Protein AF-A0A935C928-F1 (afdb_monomer_lite)

Radius of gyration: 13.94 Å; chains: 1; bounding box: 29×22×38 Å

pLDDT: mean 70.21, std 7.8, range [51.59, 82.0]

Structure (mmCIF, N/CA/C/O backbone):
data_AF-A0A935C928-F1
#
_entry.id   AF-A0A935C928-F1
#
loop_
_atom_site.group_PDB
_atom_site.id
_atom_site.type_symbol
_atom_site.label_atom_id
_atom_site.label_alt_id
_atom_site.label_comp_id
_atom_site.label_asym_id
_atom_site.label_entity_id
_atom_site.label_seq_id
_atom_site.pdbx_PDB_ins_code
_atom_site.Cartn_x
_atom_site.Cartn_y
_atom_site.Cartn_z
_atom_site.occupancy
_atom_site.B_iso_or_equiv
_atom_site.auth_seq_id
_atom_site.auth_comp_id
_atom_site.auth_asym_id
_atom_site.auth_atom_id
_atom_site.pdbx_PDB_model_num
ATOM 1 N N . MET A 1 1 ? -11.930 -12.760 13.150 1.00 51.59 1 MET A N 1
ATOM 2 C CA . MET A 1 1 ? -10.517 -12.758 12.712 1.00 51.59 1 MET A CA 1
ATOM 3 C C . MET A 1 1 ? -9.767 -11.799 13.615 1.00 51.59 1 MET A C 1
ATOM 5 O O . MET A 1 1 ? -10.219 -10.676 13.772 1.00 51.59 1 MET A O 1
ATOM 9 N N . ASP A 1 2 ? -8.712 -12.265 14.277 1.00 68.00 2 ASP A N 1
ATOM 10 C CA . ASP A 1 2 ? -7.976 -11.494 15.282 1.00 68.00 2 ASP A CA 1
ATOM 11 C C . ASP A 1 2 ? -7.451 -10.179 14.673 1.00 68.00 2 ASP A C 1
ATOM 13 O O . ASP A 1 2 ? -6.781 -10.202 13.637 1.00 68.00 2 ASP A O 1
ATOM 17 N N . LEU A 1 3 ? -7.778 -9.032 15.272 1.00 59.72 3 LEU A N 1
ATOM 18 C CA . LEU A 1 3 ? -7.501 -7.692 14.721 1.00 59.72 3 LEU A CA 1
ATOM 19 C C . LEU A 1 3 ? -5.993 -7.499 14.458 1.00 59.72 3 LEU A C 1
ATOM 21 O O . LEU A 1 3 ? -5.581 -6.841 13.505 1.00 59.72 3 LEU A O 1
ATOM 25 N N . VAL A 1 4 ? -5.160 -8.165 15.262 1.00 60.03 4 VAL A N 1
ATOM 26 C CA . VAL A 1 4 ? -3.700 -8.225 15.112 1.00 60.03 4 VAL A CA 1
ATOM 27 C C . VAL A 1 4 ? -3.276 -9.034 13.879 1.00 60.03 4 VAL A C 1
ATOM 29 O O . VAL A 1 4 ? -2.375 -8.612 13.153 1.00 60.03 4 VAL A O 1
ATOM 32 N N . LYS A 1 5 ? -3.935 -10.168 13.596 1.00 61.50 5 LYS A N 1
ATOM 33 C CA . LYS A 1 5 ? -3.674 -10.979 12.392 1.00 61.50 5 LYS A CA 1
ATOM 34 C C . LYS A 1 5 ? -4.082 -10.231 11.124 1.00 61.50 5 LYS A C 1
ATOM 36 O O . LYS A 1 5 ? -3.318 -10.232 10.166 1.00 61.50 5 LYS A O 1
ATOM 41 N N . ALA A 1 6 ? -5.219 -9.532 11.146 1.00 61.84 6 ALA A N 1
ATOM 42 C CA . ALA A 1 6 ? -5.662 -8.700 10.028 1.00 61.84 6 ALA A CA 1
ATOM 43 C C . ALA A 1 6 ? -4.662 -7.568 9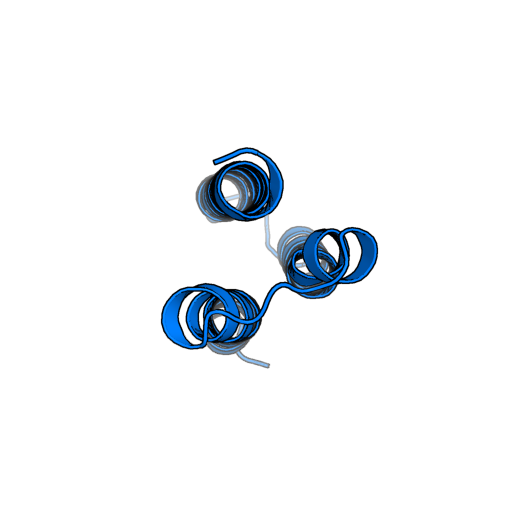.731 1.00 61.84 6 ALA A C 1
ATOM 45 O O . ALA A 1 6 ? -4.238 -7.410 8.593 1.00 61.84 6 ALA A O 1
ATOM 46 N N . LYS A 1 7 ? -4.190 -6.845 10.755 1.00 62.50 7 LYS A N 1
ATOM 47 C CA . LYS A 1 7 ? -3.176 -5.786 10.591 1.00 62.50 7 LYS A CA 1
ATOM 48 C C . LYS A 1 7 ? -1.857 -6.302 10.007 1.00 62.50 7 LYS A C 1
ATOM 50 O O . LYS A 1 7 ? -1.289 -5.664 9.125 1.00 62.50 7 LYS A O 1
ATOM 55 N N . ARG A 1 8 ? -1.378 -7.464 10.470 1.00 64.81 8 ARG A N 1
ATOM 56 C CA . ARG A 1 8 ? -0.163 -8.101 9.930 1.00 64.81 8 ARG A CA 1
ATOM 57 C C . ARG A 1 8 ? -0.345 -8.537 8.480 1.00 64.81 8 ARG A C 1
ATOM 59 O O . ARG A 1 8 ? 0.540 -8.293 7.671 1.00 64.81 8 ARG A O 1
ATOM 66 N N . PHE A 1 9 ? -1.493 -9.125 8.152 1.00 64.06 9 PHE A N 1
ATOM 67 C CA . PHE A 1 9 ? -1.824 -9.536 6.789 1.00 64.06 9 PHE A CA 1
ATOM 68 C C . PHE A 1 9 ? -1.871 -8.341 5.831 1.00 64.06 9 PHE A C 1
ATOM 70 O O . PHE A 1 9 ? -1.349 -8.408 4.728 1.00 64.06 9 PHE A O 1
ATOM 77 N N . VAL A 1 10 ? -2.412 -7.213 6.280 1.00 62.47 10 VAL A N 1
ATOM 78 C CA . VAL A 1 10 ? -2.523 -5.986 5.484 1.00 62.47 10 VAL A CA 1
ATOM 79 C C . VAL A 1 10 ? -1.157 -5.371 5.182 1.00 62.47 10 VAL A C 1
ATOM 81 O O . VAL A 1 10 ? -0.865 -5.076 4.025 1.00 62.47 10 VAL A O 1
ATOM 84 N N . SER A 1 11 ? -0.272 -5.262 6.179 1.00 62.31 11 SER A N 1
ATOM 85 C CA . SER A 1 11 ? 1.126 -4.893 5.921 1.00 62.31 11 SER A CA 1
ATOM 86 C C . SER A 1 11 ? 1.829 -5.909 5.012 1.00 62.31 11 SER A C 1
ATOM 88 O O . SER A 1 11 ? 2.545 -5.514 4.102 1.00 62.31 11 SER A O 1
ATOM 90 N N . PHE A 1 12 ? 1.598 -7.208 5.189 1.00 64.69 12 PHE A N 1
ATOM 91 C CA . PHE A 1 12 ? 2.218 -8.253 4.368 1.00 64.69 12 PHE A CA 1
ATOM 92 C C . PHE A 1 12 ? 1.806 -8.176 2.886 1.00 64.69 12 PHE A C 1
ATOM 94 O O . PHE A 1 12 ? 2.662 -8.237 2.006 1.00 64.69 12 PHE A O 1
ATOM 101 N N . VAL A 1 13 ? 0.517 -7.956 2.607 1.00 61.88 13 VAL A N 1
ATOM 102 C CA . VAL A 1 13 ? -0.034 -7.819 1.245 1.00 61.88 13 VAL A CA 1
ATOM 103 C C . VAL A 1 13 ? 0.538 -6.608 0.511 1.00 61.88 13 VAL A C 1
ATOM 105 O O . VAL A 1 13 ? 0.668 -6.648 -0.705 1.00 61.88 13 VAL A O 1
ATOM 108 N N . TYR A 1 14 ? 0.905 -5.548 1.229 1.00 62.88 14 TYR A N 1
ATOM 109 C CA . TYR A 1 14 ? 1.448 -4.340 0.618 1.00 62.88 14 TYR A CA 1
ATOM 110 C C . TYR A 1 14 ? 2.967 -4.399 0.391 1.00 62.88 14 TYR A C 1
ATOM 112 O O . TYR A 1 14 ? 3.472 -3.948 -0.636 1.00 62.88 14 TYR A O 1
ATOM 120 N N . TRP A 1 15 ? 3.709 -4.986 1.332 1.00 64.25 15 TRP A N 1
ATOM 121 C CA . TRP A 1 15 ? 5.169 -5.027 1.255 1.00 64.25 15 TRP A CA 1
ATOM 122 C C . TRP A 1 15 ? 5.689 -6.064 0.253 1.00 64.25 15 TRP A C 1
ATOM 124 O O . TRP A 1 15 ? 6.714 -5.819 -0.371 1.00 64.25 15 TRP A O 1
ATOM 134 N N . ILE A 1 16 ? 4.992 -7.184 0.035 1.00 66.75 16 ILE A N 1
ATOM 135 C CA . ILE A 1 16 ? 5.458 -8.220 -0.906 1.00 66.75 16 ILE A CA 1
ATOM 136 C C . ILE A 1 16 ? 5.490 -7.731 -2.358 1.00 66.75 16 ILE A C 1
ATOM 138 O O . ILE A 1 16 ? 6.538 -7.871 -2.987 1.00 66.75 16 ILE A O 1
ATOM 142 N N . PRO A 1 17 ? 4.421 -7.121 -2.906 1.00 60.59 17 PRO A N 1
ATOM 143 C CA . PRO A 1 17 ? 4.464 -6.584 -4.260 1.00 60.59 17 PRO A CA 1
ATOM 144 C C . PRO A 1 17 ? 5.521 -5.488 -4.403 1.00 60.59 17 PRO A C 1
ATOM 146 O O . PRO A 1 17 ? 6.261 -5.489 -5.379 1.00 60.59 17 PRO A O 1
ATOM 149 N N . ALA A 1 18 ? 5.652 -4.602 -3.409 1.00 63.16 18 ALA A N 1
ATOM 150 C CA . ALA A 1 18 ? 6.661 -3.545 -3.420 1.00 63.16 18 ALA A CA 1
ATOM 151 C C . ALA A 1 18 ? 8.096 -4.108 -3.429 1.00 63.16 18 ALA A C 1
ATOM 153 O O . ALA A 1 18 ? 8.925 -3.661 -4.215 1.00 63.16 18 ALA A O 1
ATOM 154 N N . ILE A 1 19 ? 8.383 -5.131 -2.616 1.00 64.75 19 ILE A N 1
ATOM 155 C CA . ILE A 1 19 ? 9.693 -5.799 -2.573 1.00 64.75 19 ILE A CA 1
ATOM 156 C C . ILE A 1 19 ? 9.990 -6.522 -3.891 1.00 64.75 19 ILE A C 1
ATOM 158 O O . ILE A 1 19 ? 11.103 -6.420 -4.395 1.00 64.75 19 ILE A O 1
ATOM 162 N N . ILE A 1 20 ? 9.012 -7.219 -4.479 1.00 61.19 20 ILE A N 1
ATOM 163 C CA . ILE A 1 20 ? 9.185 -7.915 -5.766 1.00 61.19 20 ILE A CA 1
ATOM 164 C C . ILE A 1 20 ? 9.474 -6.921 -6.895 1.00 61.19 20 ILE A C 1
ATOM 166 O O . ILE A 1 20 ? 10.306 -7.198 -7.751 1.00 61.19 20 ILE A O 1
ATOM 170 N N . VAL A 1 21 ? 8.833 -5.753 -6.883 1.00 62.53 21 VAL A N 1
ATOM 171 C CA . VAL A 1 21 ? 9.064 -4.700 -7.879 1.00 62.53 21 VAL A CA 1
ATOM 172 C C . VAL A 1 21 ? 10.465 -4.097 -7.748 1.00 62.53 21 VAL A C 1
ATOM 174 O O . VAL A 1 21 ? 11.153 -3.936 -8.752 1.00 62.53 21 VAL A O 1
ATOM 177 N N . ILE A 1 22 ? 10.915 -3.830 -6.519 1.00 63.88 22 ILE A N 1
ATOM 178 C CA . ILE A 1 22 ? 12.237 -3.243 -6.253 1.00 63.88 22 ILE A CA 1
ATOM 179 C C . ILE A 1 22 ? 13.365 -4.254 -6.516 1.00 63.88 22 ILE A C 1
ATOM 181 O O . ILE A 1 22 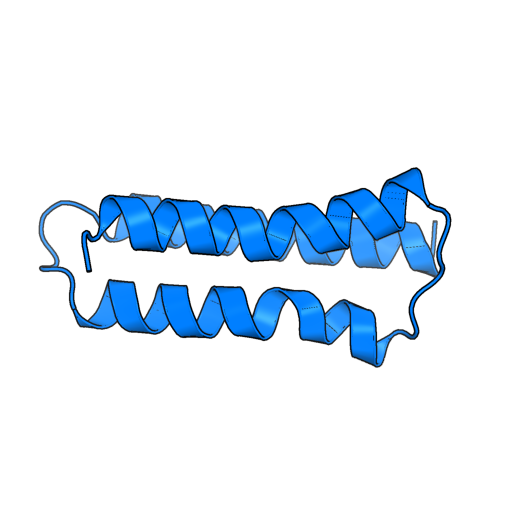? 14.356 -3.910 -7.149 1.00 63.88 22 ILE A O 1
ATOM 185 N N . ILE A 1 23 ? 13.233 -5.499 -6.042 1.00 61.31 23 ILE A N 1
ATOM 186 C CA . ILE A 1 23 ? 14.281 -6.531 -6.164 1.00 61.31 23 ILE A CA 1
ATOM 187 C C . ILE A 1 23 ? 14.277 -7.176 -7.554 1.00 61.31 23 ILE A C 1
ATOM 189 O O . ILE A 1 23 ? 15.334 -7.502 -8.086 1.00 61.31 23 ILE A O 1
ATOM 193 N N . GLY A 1 24 ? 13.101 -7.378 -8.148 1.00 61.56 24 GLY A N 1
ATOM 194 C CA . GLY A 1 24 ? 12.962 -8.049 -9.438 1.00 61.56 24 GLY A CA 1
ATOM 195 C C . GLY A 1 24 ? 13.262 -7.163 -10.647 1.00 61.56 24 GLY A C 1
ATOM 196 O O . GLY A 1 24 ? 13.292 -7.680 -11.759 1.00 61.56 24 GLY A O 1
ATOM 197 N N . GLY A 1 25 ? 13.437 -5.847 -10.461 1.00 63.81 25 GLY A N 1
ATOM 198 C CA . GLY A 1 25 ? 13.615 -4.895 -11.565 1.00 63.81 25 GLY A CA 1
ATOM 199 C C . GLY A 1 25 ? 12.418 -4.846 -12.522 1.00 63.81 25 GLY A C 1
ATOM 200 O O . GLY A 1 25 ? 12.553 -4.438 -13.675 1.00 63.81 25 GLY A O 1
ATOM 201 N N . VAL A 1 26 ? 11.246 -5.309 -12.074 1.00 67.56 26 VAL A N 1
ATOM 202 C CA . VAL A 1 26 ? 10.054 -5.419 -12.916 1.00 67.56 26 VAL A CA 1
ATOM 203 C C . VAL A 1 26 ? 9.363 -4.069 -12.953 1.00 67.56 26 VAL A C 1
ATOM 205 O O . VAL A 1 26 ? 8.706 -3.669 -11.989 1.00 67.56 26 VAL A O 1
ATOM 208 N N . VAL A 1 27 ? 9.470 -3.391 -14.095 1.00 68.94 27 VAL A N 1
ATOM 209 C CA . VAL A 1 27 ? 8.706 -2.173 -14.351 1.00 68.94 27 VAL A CA 1
ATOM 210 C C . 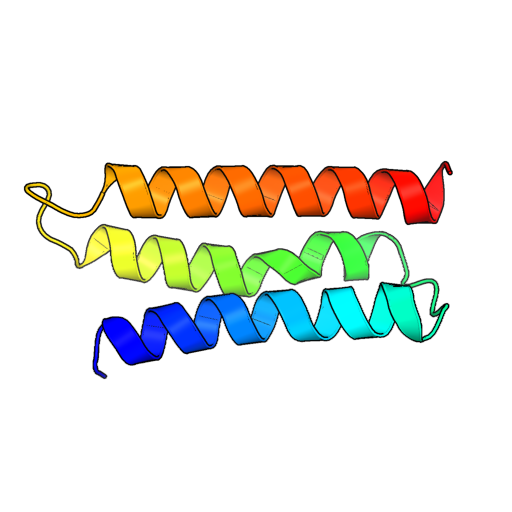VAL A 1 27 ? 7.240 -2.548 -14.567 1.00 68.94 27 VAL A C 1
ATOM 212 O O . VAL A 1 27 ? 6.844 -3.011 -15.635 1.00 68.94 27 VAL A O 1
ATOM 215 N N . LEU A 1 28 ? 6.424 -2.406 -13.523 1.00 72.25 28 LEU A N 1
ATOM 216 C CA . LEU A 1 28 ? 4.975 -2.488 -13.644 1.00 72.25 28 LEU A CA 1
ATOM 217 C C . LEU A 1 28 ? 4.455 -1.367 -14.561 1.00 72.25 28 LEU A C 1
ATOM 219 O O . LEU A 1 28 ? 5.094 -0.330 -14.700 1.00 72.25 28 LEU A O 1
ATOM 223 N N . PRO A 1 29 ? 3.283 -1.537 -15.185 1.00 79.31 29 PRO A N 1
ATOM 224 C CA . PRO A 1 29 ? 2.567 -0.424 -15.791 1.00 79.31 29 PRO A CA 1
ATOM 225 C C . PRO A 1 29 ? 2.074 0.555 -14.716 1.00 79.31 29 PRO A C 1
ATOM 227 O O . PRO A 1 29 ? 1.603 0.119 -13.660 1.00 79.31 29 PRO A O 1
ATOM 230 N N . HIS A 1 30 ? 2.079 1.860 -15.017 1.00 79.12 30 HIS A N 1
ATOM 231 C CA . HIS A 1 30 ? 1.669 2.932 -14.093 1.00 79.12 30 HIS A CA 1
ATOM 232 C C . HIS A 1 30 ? 0.377 2.618 -13.326 1.00 79.12 30 HIS A C 1
ATOM 234 O O . HIS A 1 30 ? 0.331 2.715 -12.101 1.00 79.12 30 HIS A O 1
ATOM 240 N N . TYR A 1 31 ? -0.663 2.181 -14.041 1.00 79.44 31 TYR A N 1
ATOM 241 C CA . TYR A 1 31 ? -1.973 1.875 -13.463 1.00 79.44 31 TYR A CA 1
ATOM 242 C C . TYR A 1 31 ? -1.945 0.698 -12.483 1.00 79.44 31 TYR A C 1
ATOM 244 O O . TYR A 1 31 ? -2.667 0.708 -11.490 1.00 79.44 31 TYR A O 1
ATOM 252 N N . VAL A 1 32 ? -1.106 -0.306 -12.745 1.00 76.62 32 VAL A N 1
ATOM 253 C CA . VAL A 1 32 ? -0.963 -1.478 -11.873 1.00 76.62 32 VAL A CA 1
ATOM 254 C C . VAL A 1 32 ? -0.238 -1.079 -10.600 1.00 76.62 32 VAL A C 1
ATOM 256 O O . VAL A 1 32 ? -0.673 -1.451 -9.514 1.00 76.62 32 VAL A O 1
ATOM 259 N N . PHE A 1 33 ? 0.820 -0.276 -10.725 1.00 78.88 33 PHE A N 1
ATOM 260 C CA . PHE A 1 33 ? 1.560 0.208 -9.569 1.00 78.88 33 PHE A CA 1
ATOM 261 C C . PHE A 1 33 ? 0.661 1.043 -8.655 1.00 78.88 33 PHE A C 1
ATOM 263 O O . PHE A 1 33 ? 0.537 0.713 -7.481 1.00 78.88 33 PHE A O 1
ATOM 270 N N . LEU A 1 34 ? -0.052 2.031 -9.209 1.00 79.38 34 LEU A N 1
ATOM 271 C CA . LEU A 1 34 ? -0.985 2.884 -8.460 1.00 79.38 34 LEU A CA 1
ATOM 272 C C . LEU A 1 34 ? -2.121 2.102 -7.779 1.00 79.38 34 LEU A C 1
ATOM 274 O O . LEU A 1 34 ? -2.681 2.570 -6.788 1.00 79.38 34 LEU A O 1
ATOM 278 N N . ALA A 1 35 ? -2.472 0.919 -8.295 1.00 79.25 35 ALA A N 1
ATOM 279 C CA . ALA A 1 35 ? -3.518 0.070 -7.735 1.00 79.25 35 ALA A CA 1
ATOM 280 C C . ALA A 1 35 ? -3.043 -0.832 -6.578 1.00 79.25 35 ALA A C 1
ATOM 282 O O . ALA A 1 35 ? -3.870 -1.283 -5.783 1.00 79.25 35 ALA A O 1
ATOM 283 N N . LEU A 1 36 ? -1.732 -1.066 -6.430 1.00 77.50 36 LEU A N 1
ATOM 284 C CA . LEU A 1 36 ? -1.160 -1.910 -5.369 1.00 77.50 36 LEU A CA 1
ATOM 285 C C . LEU A 1 36 ? -1.604 -1.561 -3.933 1.00 77.50 36 LEU A C 1
ATOM 287 O O . LEU A 1 36 ? -1.845 -2.489 -3.158 1.00 77.50 36 LEU A O 1
ATOM 291 N N . PRO A 1 37 ? -1.739 -0.285 -3.524 1.00 76.50 37 PRO A N 1
ATOM 292 C CA . PRO A 1 37 ? -2.154 0.055 -2.167 1.00 76.50 37 PRO A CA 1
ATOM 293 C C . PRO A 1 37 ? -3.670 -0.041 -1.948 1.00 76.50 37 PRO A C 1
ATOM 295 O O . PRO A 1 37 ? -4.113 0.028 -0.803 1.00 76.50 37 PRO A O 1
ATOM 298 N N . ILE A 1 38 ? -4.488 -0.212 -2.996 1.00 78.94 38 ILE A N 1
ATOM 299 C CA . ILE A 1 38 ? -5.956 -0.201 -2.867 1.00 78.94 38 ILE A CA 1
ATOM 300 C C . ILE A 1 38 ? -6.452 -1.262 -1.869 1.00 78.94 38 ILE A C 1
ATOM 302 O O . ILE A 1 38 ? -7.186 -0.894 -0.947 1.00 78.94 38 ILE A O 1
ATOM 306 N N . PRO A 1 39 ? -6.041 -2.546 -1.949 1.00 73.69 39 PRO A N 1
ATOM 307 C CA . PRO A 1 39 ? -6.471 -3.554 -0.980 1.00 73.69 39 PRO A CA 1
ATOM 308 C C . PRO A 1 39 ? -6.062 -3.205 0.455 1.00 73.69 39 PRO A C 1
ATOM 310 O O . PRO A 1 39 ? -6.827 -3.440 1.389 1.00 73.69 39 PRO A O 1
ATOM 313 N N . TYR A 1 40 ? -4.885 -2.595 0.636 1.00 72.75 40 TYR A N 1
ATOM 314 C CA . TYR A 1 40 ? -4.417 -2.133 1.941 1.00 72.75 40 TYR A CA 1
ATOM 315 C C . TYR A 1 40 ? -5.359 -1.067 2.517 1.00 72.75 40 TYR A C 1
ATOM 317 O O . TYR A 1 40 ? -5.811 -1.206 3.655 1.00 72.75 40 TYR A O 1
ATOM 325 N N . TYR A 1 41 ? -5.719 -0.047 1.728 1.00 75.31 41 TYR A N 1
ATOM 326 C CA . TYR A 1 41 ? -6.626 1.013 2.177 1.00 75.31 41 TYR A CA 1
ATOM 327 C C . TYR A 1 41 ? -8.024 0.490 2.503 1.00 75.31 41 TYR A C 1
ATOM 329 O O . TYR A 1 41 ? -8.603 0.906 3.504 1.00 75.31 41 TYR A O 1
ATOM 337 N N . VAL A 1 42 ? -8.551 -0.447 1.708 1.00 77.19 42 VAL A N 1
ATOM 338 C CA . VAL A 1 42 ? -9.871 -1.051 1.949 1.00 77.19 42 VAL A CA 1
ATOM 339 C C . VAL A 1 42 ? -9.902 -1.765 3.297 1.00 77.19 42 VAL A C 1
ATOM 341 O O . VAL A 1 42 ? -10.816 -1.545 4.096 1.00 77.19 42 VAL A O 1
ATOM 344 N N . VAL A 1 43 ? -8.889 -2.583 3.593 1.00 73.19 43 VAL A N 1
ATOM 345 C CA . VAL A 1 43 ? -8.853 -3.295 4.873 1.00 73.19 43 VAL A CA 1
ATOM 346 C C . VAL A 1 43 ? -8.571 -2.335 6.027 1.00 73.19 43 VAL A C 1
ATOM 348 O O . VAL A 1 43 ? -9.199 -2.451 7.078 1.00 73.19 43 VAL A O 1
ATOM 351 N N . ALA A 1 44 ? -7.686 -1.353 5.846 1.00 73.19 44 ALA A N 1
ATOM 352 C CA . ALA A 1 44 ? -7.407 -0.349 6.866 1.00 73.19 44 ALA A CA 1
ATOM 353 C C . ALA A 1 44 ? -8.661 0.472 7.218 1.00 73.19 44 ALA A C 1
ATOM 355 O O . ALA A 1 44 ? -8.967 0.651 8.396 1.00 73.19 44 ALA A O 1
ATOM 356 N N . PHE A 1 45 ? -9.447 0.881 6.219 1.00 75.81 45 PHE A N 1
ATOM 357 C CA . PHE A 1 45 ? -10.728 1.559 6.411 1.00 75.81 45 PHE A CA 1
ATOM 358 C C . PHE A 1 45 ? -11.737 0.684 7.164 1.00 75.81 45 PHE A C 1
ATOM 360 O O . PHE A 1 45 ? -12.396 1.149 8.095 1.00 75.81 45 PHE A O 1
ATOM 367 N N . TYR A 1 46 ? -11.831 -0.599 6.806 1.00 74.62 46 TYR A N 1
ATOM 368 C CA . TYR A 1 46 ? -12.722 -1.541 7.480 1.00 74.62 46 TYR A CA 1
ATOM 369 C C . TYR A 1 46 ? -12.341 -1.736 8.955 1.00 74.62 46 TYR A C 1
ATOM 371 O O . TYR A 1 46 ? -13.207 -1.739 9.829 1.00 74.62 46 TYR A O 1
ATOM 379 N N . LEU A 1 47 ? -11.039 -1.822 9.244 1.00 69.56 47 LEU A N 1
ATOM 380 C CA . LEU A 1 47 ? -10.518 -1.906 10.607 1.00 69.56 47 LEU A CA 1
ATOM 381 C C . LEU A 1 47 ? -10.777 -0.615 11.394 1.00 69.56 47 LEU A C 1
ATOM 383 O O . LEU A 1 47 ? -11.214 -0.693 12.540 1.00 69.56 47 LEU A O 1
ATOM 387 N N . ILE A 1 48 ? -10.582 0.560 10.788 1.00 70.75 48 ILE A N 1
ATOM 388 C CA . ILE A 1 48 ? -10.880 1.854 11.424 1.00 70.75 48 ILE A CA 1
ATOM 389 C C . ILE A 1 48 ? -12.363 1.949 11.787 1.00 70.75 48 ILE A C 1
ATOM 391 O O . ILE A 1 48 ? -12.693 2.326 12.908 1.00 70.75 48 ILE A O 1
ATOM 395 N N . LYS A 1 49 ? -13.263 1.555 10.879 1.00 72.00 49 LYS A N 1
ATOM 396 C CA . LYS A 1 49 ? -14.713 1.604 11.116 1.00 72.00 49 LYS A CA 1
ATOM 397 C C . LYS A 1 49 ? -15.163 0.697 12.271 1.00 72.00 49 LYS A C 1
ATOM 399 O O . LYS A 1 49 ? -16.165 0.995 12.912 1.00 72.00 49 LYS A O 1
ATOM 404 N N . GLN A 1 50 ? -14.446 -0.398 12.529 1.00 68.19 50 GLN A N 1
ATOM 405 C CA . GLN A 1 50 ? -14.779 -1.367 13.580 1.00 68.19 50 GLN A CA 1
ATOM 406 C C . GLN A 1 50 ? -14.062 -1.128 14.918 1.00 68.19 50 GLN A C 1
ATOM 408 O O . GLN A 1 50 ? -14.395 -1.792 15.899 1.00 68.19 50 GLN A O 1
ATOM 413 N N . THR A 1 51 ? -13.084 -0.218 14.989 1.00 63.91 51 THR A N 1
ATOM 414 C CA . THR A 1 51 ? -12.281 -0.015 16.205 1.00 63.91 51 THR A CA 1
ATOM 415 C C . THR A 1 51 ? -12.838 1.156 17.035 1.00 63.91 51 THR A C 1
ATOM 417 O O . THR A 1 51 ? -13.036 2.240 16.483 1.00 63.91 51 THR A O 1
ATOM 420 N N . PRO A 1 52 ? -13.093 0.987 18.351 1.00 60.38 52 PRO A N 1
ATOM 421 C CA . PRO A 1 52 ? -13.510 2.088 19.217 1.00 60.38 52 PRO A CA 1
ATOM 422 C C . PRO A 1 52 ? -12.461 3.211 19.234 1.00 60.38 52 PRO A C 1
ATOM 424 O O . PRO A 1 52 ? -11.258 2.944 19.239 1.00 60.38 52 PRO A O 1
ATOM 427 N N . LYS A 1 53 ? -12.928 4.468 19.253 1.00 63.25 53 LYS A N 1
ATOM 428 C CA . LYS A 1 53 ? -12.121 5.691 19.059 1.00 63.25 53 LYS A CA 1
ATOM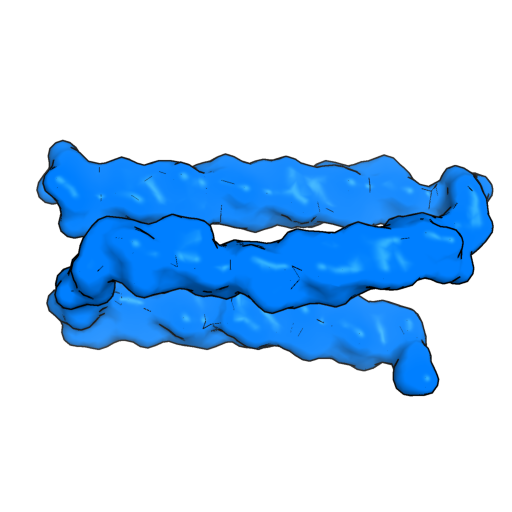 429 C C . LYS A 1 53 ? -10.965 5.883 20.056 1.00 63.25 53 LYS A C 1
ATOM 431 O O . LYS A 1 53 ? -10.077 6.679 19.760 1.00 63.25 53 LYS A O 1
ATOM 436 N N . ASP A 1 54 ? -10.986 5.178 21.185 1.00 57.22 54 ASP A N 1
ATOM 437 C CA . ASP A 1 54 ? -10.276 5.557 22.411 1.00 57.22 54 ASP A CA 1
ATOM 438 C C . ASP A 1 54 ? -8.760 5.268 22.411 1.00 57.22 54 ASP A C 1
ATOM 440 O O . ASP A 1 54 ? -8.005 6.023 23.003 1.00 57.22 54 ASP A O 1
ATOM 444 N N . GLU A 1 55 ? -8.249 4.253 21.693 1.00 56.78 55 GLU A N 1
ATOM 445 C CA . GLU A 1 55 ? -6.822 3.876 21.871 1.00 56.78 55 GLU A CA 1
ATOM 446 C C . GLU A 1 55 ? -6.010 3.520 20.612 1.00 56.78 55 GLU A C 1
ATOM 448 O O . GLU A 1 55 ? -4.808 3.271 20.709 1.00 56.78 55 GLU A O 1
ATOM 453 N N . ARG A 1 56 ? -6.589 3.465 19.404 1.00 56.53 56 ARG A N 1
ATOM 454 C CA . ARG A 1 56 ? -5.856 2.913 18.230 1.00 56.53 56 ARG A CA 1
ATOM 455 C C . ARG A 1 56 ? -5.942 3.701 16.934 1.00 56.53 56 ARG A C 1
ATOM 457 O O . ARG A 1 56 ? -5.199 3.410 15.999 1.00 56.53 56 ARG A O 1
ATOM 464 N N . THR A 1 57 ? -6.772 4.733 16.885 1.00 63.28 57 THR A N 1
ATOM 465 C CA . THR A 1 57 ? -7.082 5.427 15.632 1.00 63.28 57 THR A CA 1
ATOM 466 C C . THR A 1 57 ? -5.887 6.215 15.088 1.00 63.28 57 THR A C 1
ATOM 468 O O . THR A 1 57 ? -5.620 6.149 13.894 1.00 63.28 57 THR A O 1
ATOM 471 N N . GLN A 1 58 ? -5.122 6.909 15.941 1.00 63.28 58 GLN A N 1
ATOM 472 C CA . GLN A 1 58 ? -4.009 7.758 15.485 1.00 63.28 58 GLN A CA 1
ATOM 473 C C . GLN A 1 58 ? -2.814 6.958 14.952 1.00 63.28 58 GLN A C 1
ATOM 475 O O . GLN A 1 58 ? -2.264 7.313 13.914 1.00 63.28 58 GLN A O 1
ATOM 480 N N . ILE A 1 59 ? -2.432 5.859 15.615 1.00 69.69 59 ILE A N 1
ATOM 481 C CA . ILE A 1 59 ? -1.311 5.010 15.171 1.00 69.69 59 ILE A CA 1
ATOM 482 C C . ILE A 1 59 ? -1.656 4.308 13.854 1.00 69.69 5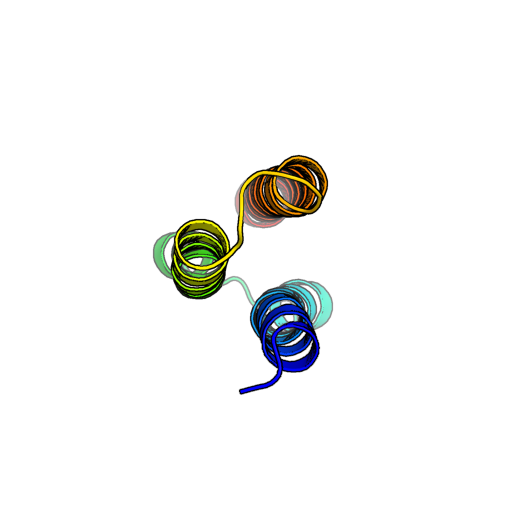9 ILE A C 1
ATOM 484 O O . ILE A 1 59 ? -0.812 4.214 12.962 1.00 69.69 59 ILE A O 1
ATOM 488 N N . ASP A 1 60 ? -2.893 3.827 13.709 1.00 69.81 60 ASP A N 1
ATOM 489 C CA . ASP A 1 60 ? -3.335 3.197 12.467 1.00 69.81 60 ASP A CA 1
ATOM 490 C C . ASP A 1 60 ? -3.425 4.224 11.323 1.00 69.81 60 ASP A C 1
ATOM 492 O O . ASP A 1 60 ? -2.967 3.936 10.219 1.00 69.81 60 ASP A O 1
ATOM 496 N N . TYR A 1 61 ? -3.894 5.449 11.592 1.00 71.25 61 TYR A N 1
ATOM 497 C CA . TYR A 1 61 ? -3.853 6.547 10.618 1.00 71.25 61 TYR A CA 1
ATOM 498 C C . TYR A 1 61 ? -2.427 6.921 10.210 1.00 71.25 61 TYR A C 1
ATOM 500 O O . TYR A 1 61 ? -2.147 7.052 9.021 1.00 71.25 61 TYR A O 1
ATOM 508 N N . ALA A 1 62 ? -1.509 7.050 11.172 1.00 71.94 62 ALA A N 1
A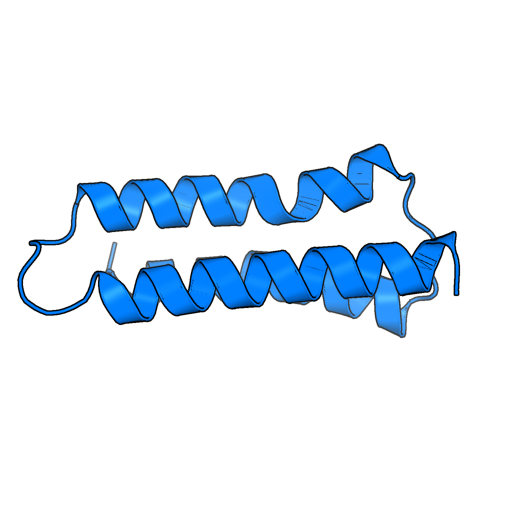TOM 509 C CA . ALA A 1 62 ? -0.109 7.360 10.895 1.00 71.94 62 ALA A CA 1
ATOM 510 C C . ALA A 1 62 ? 0.545 6.286 10.009 1.00 71.94 62 ALA A C 1
ATOM 512 O O . ALA A 1 62 ? 1.310 6.612 9.103 1.00 71.94 62 ALA A O 1
ATOM 513 N N . ARG A 1 63 ? 0.200 5.006 10.209 1.00 73.75 63 ARG A N 1
ATOM 514 C CA . ARG A 1 63 ? 0.663 3.904 9.350 1.00 73.75 63 ARG A CA 1
ATOM 515 C C . ARG A 1 63 ? 0.122 3.994 7.931 1.00 73.75 63 ARG A C 1
ATOM 517 O O . ARG A 1 63 ? 0.887 3.761 7.000 1.00 73.75 63 ARG A O 1
ATOM 524 N N . ILE A 1 64 ? -1.156 4.340 7.768 1.00 76.81 64 ILE A N 1
ATOM 525 C CA . ILE A 1 64 ? -1.753 4.547 6.443 1.00 76.81 64 ILE A CA 1
ATOM 526 C C . ILE A 1 64 ? -1.024 5.679 5.724 1.00 76.81 64 ILE A C 1
ATOM 528 O O . ILE A 1 64 ? -0.580 5.485 4.600 1.00 76.81 64 ILE A O 1
ATOM 532 N N . VAL A 1 65 ? -0.835 6.821 6.393 1.00 77.31 65 VAL A N 1
ATOM 533 C CA . VAL A 1 65 ? -0.124 7.981 5.833 1.00 77.31 65 VAL A CA 1
ATOM 534 C C . VAL A 1 65 ? 1.298 7.608 5.416 1.00 77.31 65 VAL A C 1
ATOM 536 O O . VAL A 1 65 ? 1.707 7.920 4.299 1.00 77.31 65 VAL A O 1
ATOM 539 N N . LEU A 1 66 ? 2.037 6.898 6.274 1.00 78.12 66 LEU A N 1
ATOM 540 C CA . LEU A 1 66 ? 3.401 6.468 5.972 1.00 78.12 66 LEU A CA 1
ATOM 541 C C . LEU A 1 66 ? 3.445 5.553 4.739 1.00 78.12 66 LEU A C 1
ATOM 543 O O . LEU A 1 66 ? 4.279 5.748 3.861 1.00 78.12 66 LEU A O 1
ATOM 547 N N . ILE A 1 67 ? 2.517 4.598 4.642 1.00 79.06 67 ILE A N 1
ATOM 548 C CA . ILE A 1 67 ? 2.413 3.683 3.500 1.00 79.06 67 ILE A CA 1
ATOM 549 C C . ILE A 1 67 ? 2.062 4.421 2.207 1.00 79.06 67 ILE A C 1
ATOM 551 O O . ILE A 1 67 ? 2.673 4.136 1.176 1.00 79.06 67 ILE A O 1
ATOM 555 N N . SER A 1 68 ? 1.159 5.403 2.263 1.00 80.38 68 SER A N 1
ATOM 556 C CA . SER A 1 68 ? 0.828 6.255 1.119 1.00 80.38 68 SER A CA 1
ATOM 557 C C . SER A 1 68 ? 2.040 7.044 0.623 1.00 80.38 68 SER A C 1
ATOM 559 O O . SER A 1 68 ? 2.299 7.084 -0.579 1.00 80.38 68 SER A O 1
ATOM 561 N N . ILE A 1 69 ? 2.809 7.641 1.542 1.00 79.94 69 ILE A N 1
ATOM 562 C CA . ILE A 1 69 ? 4.027 8.394 1.209 1.00 79.94 69 ILE A CA 1
ATOM 563 C C . ILE A 1 69 ? 5.070 7.461 0.589 1.00 79.94 69 ILE A C 1
ATOM 565 O O . ILE A 1 69 ? 5.596 7.761 -0.480 1.00 79.94 69 ILE A O 1
ATOM 569 N N . SER A 1 70 ? 5.331 6.304 1.203 1.00 78.56 70 SER A N 1
ATOM 570 C CA . SER A 1 70 ? 6.259 5.314 0.648 1.00 78.56 70 SER A CA 1
ATOM 571 C C . SER A 1 70 ? 5.823 4.825 -0.735 1.00 78.56 70 SER A C 1
ATOM 573 O O . SER A 1 70 ? 6.678 4.632 -1.594 1.00 78.56 70 SER A O 1
ATOM 575 N N . HIS A 1 71 ? 4.516 4.670 -0.982 1.00 81.94 71 HIS A N 1
ATOM 576 C CA . HIS A 1 71 ? 4.002 4.311 -2.306 1.00 81.94 71 HIS A CA 1
ATOM 577 C C . HIS A 1 71 ? 4.365 5.349 -3.365 1.00 81.94 71 HIS A C 1
ATOM 579 O O . HIS A 1 71 ? 4.869 5.003 -4.427 1.00 81.94 71 HIS A O 1
ATOM 585 N N . LEU A 1 72 ? 4.112 6.623 -3.060 1.00 81.19 72 LEU A N 1
ATOM 586 C CA . LEU A 1 72 ? 4.376 7.740 -3.962 1.00 81.19 72 LEU A CA 1
ATOM 587 C C . LEU A 1 72 ? 5.867 7.906 -4.241 1.00 81.19 72 LEU A C 1
ATOM 589 O O . LEU A 1 72 ? 6.246 8.129 -5.386 1.00 81.19 72 LEU A O 1
ATOM 593 N N . VAL A 1 73 ? 6.710 7.758 -3.218 1.00 82.00 73 VAL A N 1
ATOM 594 C CA . VAL A 1 73 ? 8.168 7.808 -3.383 1.00 82.00 73 VAL A CA 1
ATOM 595 C C . VAL A 1 73 ? 8.645 6.670 -4.282 1.00 82.00 73 VAL A C 1
ATOM 597 O O . VAL A 1 73 ? 9.407 6.914 -5.212 1.00 82.00 73 VAL A O 1
ATOM 600 N N . LEU A 1 74 ? 8.169 5.442 -4.059 1.00 79.56 74 LEU A N 1
ATOM 601 C CA . LEU A 1 74 ? 8.529 4.306 -4.909 1.00 79.56 74 LEU A CA 1
ATOM 602 C C . LEU A 1 74 ? 8.025 4.475 -6.343 1.00 79.56 74 LEU A C 1
ATOM 604 O O . LEU A 1 74 ? 8.764 4.188 -7.276 1.00 79.56 74 LEU A O 1
ATOM 608 N N . TYR A 1 75 ? 6.807 4.986 -6.522 1.00 80.25 75 TYR A N 1
ATOM 609 C CA . TYR A 1 75 ? 6.279 5.330 -7.838 1.00 80.25 75 TYR A CA 1
ATOM 610 C C . TYR A 1 75 ? 7.183 6.350 -8.540 1.00 80.25 75 TYR A C 1
ATOM 612 O O . TYR A 1 75 ? 7.579 6.146 -9.682 1.00 80.25 75 TYR A O 1
ATOM 620 N N . TYR A 1 76 ? 7.571 7.423 -7.849 1.00 79.50 76 TYR A N 1
ATOM 621 C CA . TYR A 1 76 ? 8.466 8.430 -8.410 1.00 79.50 76 TYR A CA 1
ATOM 622 C C . TYR A 1 76 ? 9.813 7.829 -8.832 1.00 79.50 76 TYR A C 1
ATOM 624 O O . TYR A 1 76 ? 10.219 7.999 -9.977 1.00 79.50 76 TYR A O 1
ATOM 632 N N . LEU A 1 77 ? 10.465 7.069 -7.947 1.00 78.75 77 LEU A N 1
ATOM 633 C CA . LEU A 1 77 ? 11.753 6.429 -8.238 1.00 78.75 77 LEU A CA 1
ATOM 634 C C . LEU A 1 77 ? 11.682 5.451 -9.416 1.00 78.75 77 LEU A C 1
ATOM 636 O O . LEU A 1 77 ? 12.661 5.272 -10.123 1.00 78.75 77 LEU A O 1
ATOM 640 N N . MET A 1 78 ? 10.534 4.812 -9.621 1.00 77.19 78 MET A N 1
ATOM 641 C CA . MET A 1 78 ? 10.367 3.785 -10.642 1.00 77.19 78 MET A CA 1
ATOM 642 C C . MET A 1 78 ? 10.123 4.338 -12.051 1.00 77.19 78 MET A C 1
ATOM 644 O O . MET A 1 78 ? 10.492 3.683 -13.021 1.00 77.19 78 MET A O 1
ATOM 648 N N . TYR A 1 79 ? 9.483 5.506 -12.177 1.00 79.50 79 TYR A N 1
ATOM 649 C CA . TYR A 1 79 ? 9.099 6.066 -13.483 1.00 79.50 79 TYR A CA 1
ATOM 650 C C . TYR A 1 79 ? 9.762 7.409 -13.822 1.00 79.50 79 TYR A C 1
ATOM 652 O O . TYR A 1 79 ? 9.716 7.823 -14.977 1.00 79.50 79 TYR A O 1
ATOM 660 N N . TRP A 1 80 ? 10.355 8.093 -12.841 1.00 79.38 80 TRP A N 1
ATOM 661 C CA . TRP A 1 80 ? 11.028 9.390 -13.010 1.00 79.38 80 TRP A CA 1
ATOM 662 C C . TRP A 1 80 ? 12.447 9.436 -12.415 1.00 79.38 80 TRP A C 1
ATOM 664 O O . TRP A 1 80 ? 13.101 10.473 -12.537 1.00 79.38 80 TRP A O 1
ATOM 674 N N . GLY A 1 81 ? 12.893 8.366 -11.747 1.00 64.56 81 GLY A N 1
ATOM 675 C CA . GLY A 1 81 ? 14.222 8.241 -11.135 1.00 64.56 81 GLY A CA 1
ATOM 676 C C . GLY A 1 81 ? 15.289 7.695 -12.071 1.00 64.56 81 GLY A C 1
ATOM 677 O O . GLY A 1 81 ? 14.930 7.030 -13.068 1.00 64.56 81 GLY A O 1
#

Foldseek 3Di:
DPLVVLLVVLVVQLVVVLCCCVVVVDQDDLVVLVCSCVVSVVSLVVSLVPDDPPPPNPVSVVVNVVSVVVSVVSSCVRPPD

Secondary structure (DSSP, 8-state):
--HHHHHHHHHHHHHHHHHHHHHHT----HHHHHHTTHHHHHHHHHHHHHS-TTTSHHHHHHHHHHHHHHHHHHHHHHHT-

Organism: NCBI:txid2802615

Sequence (81 aa):
MDLVKAKRFVSFVYWIPAIIVIIGGVVLPHYVFLALPIPYYVVAFYLIKQTPKDERTQIDYARIVLISISHLVLYYLMYWG